Protein AF-A0A9Q0QVL7-F1 (afdb_monomer_lite)

Secondary structure (DSSP, 8-state):
-HHHHHHHHHHHHHHHHHHHHHHHHHHHHHHHHHHHHHHHHHHTTTS--TTTHHHHHHHHHHHHHHHHHHHHHHHHHHHHHHHHHHTTTS-GGGGGG----------GGG--S-HHHHHHHHHHHHTTTT------------TTS-TTT-

Sequence (150 aa):
MGKVKEGALTLWMEILKDVAYDVLDEFSFENMRQRMYFQKRLMKKVFNFFSWSYPLAFHVKMAHKNKEIDGMLSKPVRDMKMFIFLEGHVNDHLVSKMHRETDAHIDDSEFVGREKEKLILTSMLIGLNNQEILLLIPIVGIGGLGKMIL

Radius of gyration: 30.2 Å; chains: 1; bounding box: 56×58×77 Å

pLDDT: mean 70.34, std 13.29, range [43.5, 88.75]

Foldseek 3Di:
DVVVVVVVVVVLVVVVVVLVVVLVVLVVVVVVVVVVVVVVCVVVVDDDPPPPCVVVVSVVVSVVSVVVVVVSVVVVVVVVVVVCVVVPPDDPPPVVPPDPDDDLDDDPVVDPDCVVVVVVVVVVVVVCPPDPDDDDDDQDDDPPPCSSVD

Organism: NCBI:txid273540

Structure (mmCIF, N/CA/C/O backbone):
data_AF-A0A9Q0QVL7-F1
#
_entry.id   AF-A0A9Q0QVL7-F1
#
loop_
_atom_site.group_PDB
_atom_site.id
_atom_site.type_symbol
_atom_site.label_atom_id
_atom_site.label_alt_id
_atom_site.label_comp_id
_atom_site.label_asym_id
_atom_site.label_entity_id
_atom_site.label_seq_id
_atom_site.pdbx_PDB_ins_code
_atom_site.Cartn_x
_atom_site.Cartn_y
_atom_site.Cartn_z
_atom_site.occupancy
_atom_site.B_iso_or_equiv
_atom_site.auth_seq_id
_atom_site.auth_comp_id
_atom_site.auth_asym_id
_atom_site.auth_atom_id
_atom_site.pdbx_PDB_model_num
ATOM 1 N N . MET A 1 1 ? 17.063 -23.068 9.742 1.00 43.50 1 MET A N 1
ATOM 2 C CA . MET A 1 1 ? 16.541 -22.969 8.359 1.00 43.50 1 MET A CA 1
ATOM 3 C C . MET A 1 1 ? 15.605 -21.772 8.126 1.00 43.50 1 MET A C 1
ATOM 5 O O . MET A 1 1 ? 15.737 -21.153 7.084 1.00 43.50 1 MET A O 1
ATOM 9 N N . GLY A 1 2 ? 14.702 -21.406 9.054 1.00 50.44 2 GLY A N 1
ATOM 10 C CA . GLY A 1 2 ? 13.713 -20.322 8.841 1.00 50.44 2 GLY A CA 1
ATOM 11 C C . GLY A 1 2 ? 14.277 -18.900 8.658 1.00 50.44 2 GLY A C 1
ATOM 12 O O . GLY A 1 2 ? 13.880 -18.209 7.731 1.00 50.44 2 GLY A O 1
ATOM 13 N N . LYS A 1 3 ? 15.282 -18.491 9.449 1.00 47.91 3 LYS A N 1
ATOM 14 C CA . LYS A 1 3 ? 15.857 -17.126 9.382 1.00 47.91 3 LYS A CA 1
ATOM 15 C C . LYS A 1 3 ? 16.564 -16.787 8.060 1.00 47.91 3 LYS A C 1
ATOM 17 O O . LYS A 1 3 ? 16.599 -15.632 7.657 1.00 47.91 3 LYS A O 1
ATOM 22 N N . VAL A 1 4 ? 17.116 -17.792 7.375 1.00 54.94 4 VAL A N 1
ATOM 23 C CA . VAL A 1 4 ? 17.775 -17.603 6.068 1.00 54.94 4 VAL A CA 1
ATOM 24 C C . VAL A 1 4 ? 16.732 -17.393 4.962 1.00 54.94 4 VAL A C 1
ATOM 26 O O . VAL A 1 4 ? 16.961 -16.594 4.058 1.00 54.94 4 VAL A O 1
ATOM 29 N N . LYS A 1 5 ? 15.561 -18.048 5.069 1.00 58.81 5 LYS A N 1
ATOM 30 C CA . LYS A 1 5 ? 14.430 -17.869 4.141 1.00 58.81 5 LYS A CA 1
ATOM 31 C C . LYS A 1 5 ? 13.843 -16.452 4.244 1.00 58.81 5 LYS A C 1
ATOM 33 O O . LYS A 1 5 ? 13.602 -15.825 3.219 1.00 58.81 5 LYS A O 1
ATOM 38 N N . GLU A 1 6 ? 13.677 -15.928 5.459 1.00 61.75 6 GLU A N 1
ATOM 39 C CA . GLU A 1 6 ? 13.183 -14.558 5.684 1.00 61.75 6 GLU A CA 1
ATOM 40 C C . GLU A 1 6 ? 14.161 -13.494 5.171 1.00 61.75 6 GLU A C 1
ATOM 42 O O . GLU A 1 6 ? 13.743 -12.573 4.479 1.00 61.75 6 GLU A O 1
ATOM 47 N N . GLY A 1 7 ? 15.465 -13.648 5.426 1.00 70.75 7 GLY A N 1
ATOM 48 C CA . GLY A 1 7 ? 16.477 -12.710 4.925 1.00 70.75 7 GLY A CA 1
ATOM 49 C C . GLY A 1 7 ? 16.525 -12.633 3.395 1.00 70.75 7 GLY A C 1
ATOM 50 O O . GLY A 1 7 ? 16.598 -11.541 2.836 1.00 70.75 7 GLY A O 1
ATOM 51 N N . ALA A 1 8 ? 16.421 -13.778 2.713 1.00 67.75 8 ALA A N 1
ATOM 52 C CA . ALA A 1 8 ? 16.378 -13.826 1.252 1.00 67.75 8 ALA A CA 1
ATOM 53 C C . ALA A 1 8 ? 15.096 -13.195 0.676 1.00 67.75 8 ALA A C 1
ATOM 55 O O . ALA A 1 8 ? 15.163 -12.504 -0.338 1.00 67.75 8 ALA A O 1
ATOM 56 N N . LEU A 1 9 ? 13.944 -13.385 1.331 1.00 71.38 9 LEU A N 1
ATOM 57 C CA . LEU A 1 9 ? 12.681 -12.757 0.931 1.00 71.38 9 LEU A CA 1
ATOM 58 C C . LEU A 1 9 ? 12.700 -11.238 1.133 1.00 71.38 9 LEU A C 1
ATOM 60 O O . LEU A 1 9 ? 12.251 -10.510 0.252 1.00 71.38 9 LEU A O 1
ATOM 64 N N . THR A 1 10 ? 13.243 -10.753 2.251 1.00 75.75 10 THR A N 1
ATOM 65 C CA . THR A 1 10 ? 13.358 -9.312 2.524 1.00 75.75 10 THR A CA 1
ATOM 66 C C . THR A 1 10 ? 14.264 -8.628 1.507 1.00 75.75 10 THR A C 1
ATOM 68 O O . THR A 1 10 ? 13.852 -7.649 0.893 1.00 75.75 10 THR A O 1
ATOM 71 N N . LEU A 1 11 ? 15.447 -9.194 1.249 1.00 78.44 11 LEU A N 1
ATOM 72 C CA . LEU A 1 11 ? 16.377 -8.677 0.242 1.00 78.44 11 LEU A CA 1
ATOM 73 C C . LEU A 1 11 ? 15.754 -8.690 -1.162 1.00 78.44 11 LEU A C 1
ATOM 75 O O . LEU A 1 11 ? 15.925 -7.753 -1.937 1.00 78.44 11 LEU A O 1
ATOM 79 N N . TRP A 1 12 ? 14.975 -9.723 -1.486 1.00 77.19 12 TRP A N 1
ATOM 80 C CA . TRP A 1 12 ? 14.245 -9.787 -2.749 1.00 77.19 12 TRP A CA 1
ATOM 81 C C . TRP A 1 12 ? 13.159 -8.707 -2.864 1.00 77.19 12 TRP A C 1
ATOM 83 O O . TRP A 1 12 ? 13.022 -8.082 -3.915 1.00 77.19 12 TRP A O 1
ATOM 93 N N . MET A 1 13 ? 12.411 -8.448 -1.787 1.00 78.50 13 MET A N 1
ATOM 94 C CA . MET A 1 13 ? 11.411 -7.377 -1.749 1.00 78.50 13 MET A CA 1
ATOM 95 C C . MET A 1 13 ? 12.037 -5.984 -1.852 1.00 78.50 13 MET A C 1
ATOM 97 O O . MET A 1 13 ? 11.440 -5.110 -2.476 1.00 78.50 13 MET A O 1
ATOM 101 N N . GLU A 1 14 ? 13.205 -5.764 -1.252 1.00 83.06 14 GLU A N 1
ATOM 102 C CA . GLU A 1 14 ? 13.948 -4.503 -1.364 1.00 83.06 14 GLU A CA 1
ATOM 103 C C . GLU A 1 14 ? 14.391 -4.253 -2.806 1.00 83.06 14 GLU A C 1
ATOM 105 O O . GLU A 1 14 ? 14.041 -3.224 -3.378 1.00 83.06 14 GLU A O 1
ATOM 110 N N . ILE A 1 15 ? 15.022 -5.243 -3.443 1.00 80.38 15 ILE A N 1
ATOM 111 C CA . ILE A 1 15 ? 15.430 -5.149 -4.852 1.00 80.38 15 ILE A CA 1
ATOM 112 C C . ILE A 1 15 ? 14.225 -4.881 -5.761 1.00 80.38 15 ILE A C 1
ATOM 114 O O . ILE A 1 15 ? 14.297 -4.039 -6.654 1.00 80.38 15 ILE A O 1
ATOM 118 N N . LEU A 1 16 ? 13.102 -5.573 -5.542 1.00 82.06 16 LEU A N 1
ATOM 119 C CA . LEU A 1 16 ? 11.892 -5.365 -6.337 1.00 82.06 16 LEU A CA 1
ATOM 120 C C . LEU A 1 16 ? 11.342 -3.941 -6.179 1.00 82.06 16 LEU A C 1
ATOM 122 O O . LEU A 1 16 ? 10.905 -3.345 -7.163 1.00 82.06 16 LEU A O 1
ATOM 126 N N . LYS A 1 17 ? 11.355 -3.398 -4.958 1.00 84.88 17 LYS A N 1
ATOM 127 C CA . LYS A 1 17 ? 10.914 -2.024 -4.692 1.00 84.88 17 LYS A CA 1
ATOM 128 C C . LYS A 1 17 ? 11.810 -1.011 -5.391 1.00 84.88 17 LYS A C 1
ATOM 130 O O . LYS A 1 17 ? 11.280 -0.143 -6.078 1.00 84.88 17 LYS A O 1
ATOM 135 N N . ASP A 1 18 ? 13.125 -1.142 -5.261 1.00 85.38 18 ASP A N 1
ATOM 136 C CA . ASP A 1 18 ? 14.085 -0.211 -5.863 1.00 85.38 18 ASP A CA 1
ATOM 137 C C . ASP A 1 18 ? 13.934 -0.161 -7.384 1.00 85.38 18 ASP A C 1
ATOM 139 O O . ASP A 1 18 ? 13.826 0.908 -7.984 1.00 85.38 18 ASP A O 1
ATOM 143 N N . VAL A 1 19 ? 13.824 -1.333 -8.005 1.00 82.75 19 VAL A N 1
ATOM 144 C CA . VAL A 1 19 ? 13.598 -1.468 -9.444 1.00 82.75 19 VAL A CA 1
ATOM 145 C C . VAL A 1 19 ? 12.254 -0.866 -9.869 1.00 82.75 19 VAL A C 1
ATOM 147 O O . VAL A 1 19 ? 12.172 -0.196 -10.899 1.00 82.75 19 VAL A O 1
ATOM 150 N N . ALA A 1 20 ? 11.189 -1.085 -9.094 1.00 82.69 20 ALA A N 1
ATOM 151 C CA . ALA A 1 20 ? 9.873 -0.531 -9.402 1.00 82.69 20 ALA A CA 1
ATOM 152 C C . ALA A 1 20 ? 9.872 1.004 -9.346 1.00 82.69 20 ALA A C 1
ATOM 154 O O . ALA A 1 20 ? 9.274 1.643 -10.216 1.00 82.69 20 ALA A O 1
ATOM 155 N N . TYR A 1 21 ? 10.560 1.591 -8.363 1.00 87.50 21 TYR A N 1
ATOM 156 C CA . TYR A 1 21 ? 10.706 3.041 -8.262 1.00 87.50 21 TYR A CA 1
ATOM 157 C C . TYR A 1 21 ? 11.558 3.616 -9.398 1.00 87.50 21 TYR A C 1
ATOM 159 O O . TYR A 1 21 ? 11.135 4.598 -10.002 1.00 87.50 21 TYR A O 1
ATOM 167 N N . ASP A 1 22 ? 12.668 2.976 -9.781 1.00 85.69 22 ASP A N 1
ATOM 168 C CA . ASP A 1 22 ? 13.491 3.423 -10.919 1.00 85.69 22 ASP A CA 1
ATOM 169 C C . ASP A 1 22 ? 12.696 3.458 -12.241 1.00 85.69 22 ASP A C 1
ATOM 171 O O . ASP A 1 22 ? 12.770 4.421 -13.010 1.00 85.69 22 ASP A O 1
ATOM 175 N N . VAL A 1 23 ? 11.866 2.441 -12.501 1.00 85.81 23 VAL A N 1
ATOM 176 C CA . VAL A 1 23 ? 10.991 2.418 -13.687 1.00 85.81 23 VAL A CA 1
ATOM 177 C C . VAL A 1 23 ? 9.917 3.507 -13.619 1.00 85.81 23 VAL A C 1
ATOM 179 O O . VAL A 1 23 ? 9.635 4.164 -14.627 1.00 85.81 23 VAL A O 1
ATOM 182 N N . LEU A 1 24 ? 9.307 3.708 -12.448 1.00 86.31 24 LEU A N 1
ATOM 183 C CA . LEU A 1 24 ? 8.254 4.704 -12.261 1.00 86.31 24 LEU A CA 1
ATOM 184 C C . LEU A 1 24 ? 8.784 6.134 -12.416 1.00 86.31 24 LEU A C 1
ATOM 186 O O . LEU A 1 24 ? 8.128 6.967 -13.050 1.00 86.31 24 LEU A O 1
ATOM 190 N N . ASP A 1 25 ? 9.969 6.411 -11.882 1.00 88.75 25 ASP A N 1
ATOM 191 C CA . ASP A 1 25 ? 10.629 7.709 -11.988 1.00 88.75 25 ASP A CA 1
ATOM 192 C C . ASP A 1 25 ? 10.976 8.030 -13.439 1.00 88.75 25 ASP A C 1
ATOM 194 O O . ASP A 1 25 ? 10.711 9.136 -13.917 1.00 88.75 25 ASP A O 1
ATOM 198 N N . GLU A 1 26 ? 11.488 7.054 -14.189 1.00 85.19 26 GLU A N 1
ATOM 199 C CA . GLU A 1 26 ? 11.817 7.255 -15.596 1.00 85.19 26 GLU A CA 1
ATOM 200 C C . GLU A 1 26 ? 10.570 7.498 -16.461 1.00 85.19 26 GLU A C 1
ATOM 202 O O . GLU A 1 26 ? 10.571 8.385 -17.322 1.00 85.19 26 GLU A O 1
ATOM 207 N N . PHE A 1 27 ? 9.471 6.788 -16.195 1.00 83.19 27 PHE A N 1
ATOM 208 C CA . PHE A 1 27 ? 8.188 7.045 -16.852 1.00 83.19 27 PHE A CA 1
ATOM 209 C C . PHE A 1 27 ? 7.631 8.430 -16.498 1.00 83.19 27 PHE A C 1
ATOM 211 O O . PHE A 1 27 ? 7.124 9.151 -17.361 1.00 83.19 27 PHE A O 1
ATOM 218 N N . SER A 1 28 ? 7.758 8.838 -15.237 1.00 83.56 28 SER A N 1
ATOM 219 C CA . SER A 1 28 ? 7.329 10.155 -14.759 1.00 83.56 28 SER A CA 1
ATOM 220 C C . SER A 1 28 ? 8.136 11.280 -15.407 1.00 83.56 28 SER A C 1
ATOM 222 O O . SER A 1 28 ? 7.565 12.273 -15.874 1.00 83.56 28 SER A O 1
ATOM 224 N N . PHE A 1 29 ? 9.453 11.100 -15.514 1.00 84.56 29 PHE A N 1
ATOM 225 C CA . PHE A 1 29 ? 10.348 12.022 -16.199 1.00 84.56 29 PHE A CA 1
ATOM 226 C C . PHE A 1 29 ? 10.001 12.146 -17.686 1.00 84.56 29 PHE A C 1
ATOM 228 O O . PHE A 1 29 ? 9.884 13.266 -18.194 1.00 84.56 29 PHE A O 1
ATOM 235 N N . GLU A 1 30 ? 9.773 11.027 -18.377 1.00 80.50 30 GLU A N 1
ATOM 236 C CA . GLU A 1 30 ? 9.405 11.037 -19.795 1.00 80.50 30 GLU A CA 1
ATOM 237 C C . GLU A 1 30 ? 8.039 11.699 -20.015 1.00 80.50 30 GLU A C 1
ATOM 239 O O . GLU A 1 30 ? 7.901 12.545 -20.897 1.00 80.50 30 GLU A O 1
ATOM 244 N N . ASN A 1 31 ? 7.049 11.422 -19.164 1.00 80.88 31 ASN A N 1
ATOM 245 C CA . ASN A 1 31 ? 5.743 12.082 -19.215 1.00 80.88 31 ASN A CA 1
ATOM 246 C C . ASN A 1 31 ? 5.855 13.600 -19.048 1.00 80.88 31 ASN A C 1
ATOM 248 O O . ASN A 1 31 ? 5.235 14.365 -19.796 1.00 80.88 31 ASN A O 1
ATOM 252 N N . MET A 1 32 ? 6.651 14.059 -18.079 1.00 80.06 32 MET A N 1
ATOM 253 C CA . MET A 1 32 ? 6.900 15.485 -17.878 1.00 80.06 32 MET A CA 1
ATOM 254 C C . MET A 1 32 ? 7.581 16.099 -19.107 1.00 80.06 32 MET A C 1
ATOM 256 O O . MET A 1 32 ? 7.169 17.161 -19.586 1.00 80.06 32 MET A O 1
ATOM 260 N N . ARG A 1 33 ? 8.573 15.409 -19.677 1.00 75.06 33 ARG A N 1
ATOM 261 C CA . ARG A 1 33 ? 9.255 15.827 -20.905 1.00 75.06 33 ARG A CA 1
ATOM 262 C C . ARG A 1 33 ? 8.304 15.918 -22.088 1.00 75.06 33 ARG A C 1
ATOM 264 O O . ARG A 1 33 ? 8.291 16.949 -22.758 1.00 75.06 33 ARG A O 1
ATOM 271 N N . GLN A 1 34 ? 7.489 14.898 -22.337 1.00 74.56 34 GLN A N 1
ATOM 272 C CA . GLN A 1 34 ? 6.511 14.891 -23.425 1.00 74.56 34 GLN A CA 1
ATOM 273 C C . GLN A 1 34 ? 5.530 16.056 -23.304 1.00 74.56 34 GLN A C 1
ATOM 275 O O . GLN A 1 34 ? 5.252 16.718 -24.303 1.00 74.56 34 GLN A O 1
ATOM 280 N N . ARG A 1 35 ? 5.074 16.384 -22.088 1.00 73.69 35 ARG A N 1
ATOM 281 C CA . ARG A 1 35 ? 4.246 17.576 -21.840 1.00 73.69 35 ARG A CA 1
ATOM 282 C C . ARG A 1 35 ? 4.980 18.867 -22.201 1.00 73.69 35 ARG A C 1
ATOM 284 O O . ARG A 1 35 ? 4.415 19.698 -22.910 1.00 73.69 35 ARG A O 1
ATOM 291 N N . MET A 1 36 ? 6.244 19.019 -21.796 1.00 70.12 36 MET A N 1
ATOM 292 C CA . MET A 1 36 ? 7.062 20.184 -22.162 1.00 70.12 36 MET A CA 1
ATOM 293 C C . MET A 1 36 ? 7.298 20.279 -23.676 1.00 70.12 36 MET A C 1
ATOM 295 O O . MET A 1 36 ? 7.209 21.366 -24.247 1.00 70.12 36 MET A O 1
ATOM 299 N N . TYR A 1 37 ? 7.581 19.162 -24.351 1.00 66.62 37 TYR A N 1
ATOM 300 C CA . TYR A 1 37 ? 7.738 19.123 -25.806 1.00 66.62 37 TYR A CA 1
ATOM 301 C C . TYR A 1 37 ? 6.425 19.427 -26.524 1.00 66.62 37 TYR A C 1
ATOM 303 O O . TYR A 1 37 ? 6.438 20.181 -27.492 1.00 66.62 37 TYR A O 1
ATOM 311 N N . PHE A 1 38 ? 5.291 18.913 -26.046 1.00 64.25 38 PHE A N 1
ATOM 312 C CA . PHE A 1 38 ? 3.973 19.210 -26.601 1.00 64.25 38 PHE A CA 1
ATOM 313 C C . PHE A 1 38 ? 3.634 20.698 -26.463 1.00 64.25 38 PHE A C 1
ATOM 315 O O . PHE A 1 38 ? 3.265 21.327 -27.452 1.00 64.25 38 PHE A O 1
ATOM 322 N N . GLN A 1 39 ? 3.857 21.294 -25.288 1.00 61.59 39 GLN A N 1
ATOM 323 C CA . GLN A 1 39 ? 3.693 22.735 -25.066 1.00 61.59 39 GLN A CA 1
ATOM 324 C C . GLN A 1 39 ? 4.619 23.568 -25.969 1.00 61.59 39 GLN A C 1
ATOM 326 O O . GLN A 1 39 ? 4.168 24.510 -26.619 1.00 61.59 39 GLN A O 1
ATOM 331 N N . LYS A 1 40 ? 5.898 23.186 -26.102 1.00 62.72 40 LYS A N 1
ATOM 332 C CA . LYS A 1 40 ? 6.851 23.839 -27.021 1.00 62.72 40 LYS A CA 1
ATOM 333 C C . LYS A 1 40 ? 6.485 23.645 -28.499 1.00 62.72 40 LYS A C 1
ATOM 335 O O . LYS A 1 40 ? 6.749 24.533 -29.304 1.00 62.72 40 LYS A O 1
ATOM 340 N N . ARG A 1 41 ? 5.874 22.515 -28.870 1.00 60.34 41 ARG A N 1
ATOM 341 C CA . ARG A 1 41 ? 5.412 22.202 -30.234 1.00 60.34 41 ARG A CA 1
ATOM 342 C C . ARG A 1 41 ? 4.175 23.010 -30.616 1.00 60.34 41 ARG A C 1
ATOM 344 O O . ARG A 1 41 ? 4.105 23.471 -31.750 1.00 60.34 41 ARG A O 1
ATOM 351 N N . LEU A 1 42 ? 3.247 23.240 -29.682 1.00 58.72 42 LEU A N 1
ATOM 352 C CA . LEU A 1 42 ? 2.119 24.159 -29.887 1.00 58.72 42 LEU A CA 1
ATOM 353 C C . LEU A 1 42 ? 2.603 25.588 -30.196 1.00 58.72 42 LEU A C 1
ATOM 355 O O . LEU A 1 42 ? 2.016 26.249 -31.045 1.00 58.72 42 LEU A O 1
ATOM 359 N N . MET A 1 43 ? 3.724 26.011 -29.600 1.00 57.06 43 MET A N 1
ATOM 360 C CA . MET A 1 43 ? 4.381 27.299 -29.879 1.00 57.06 43 MET A CA 1
ATOM 361 C C . MET A 1 43 ? 5.205 27.318 -31.187 1.00 57.06 43 MET A C 1
ATOM 363 O O . MET A 1 43 ? 5.504 28.388 -31.706 1.00 57.06 43 MET A O 1
ATOM 367 N N . LYS A 1 44 ? 5.586 26.153 -31.740 1.00 58.00 44 LYS A N 1
ATOM 368 C CA . LYS A 1 44 ? 6.495 25.995 -32.901 1.00 58.00 44 LYS A CA 1
ATOM 369 C C . LYS A 1 44 ? 5.839 25.327 -34.117 1.00 58.00 44 LYS A C 1
ATOM 371 O O . LYS A 1 44 ? 6.510 24.622 -34.869 1.00 58.00 44 LYS A O 1
ATOM 376 N N . LYS A 1 45 ? 4.545 25.545 -34.358 1.00 52.12 45 LYS A N 1
ATOM 377 C CA . LYS A 1 45 ? 3.766 24.914 -35.449 1.00 52.12 45 LYS A CA 1
ATOM 378 C C . LYS A 1 45 ? 4.249 25.215 -36.891 1.00 52.12 45 LYS A C 1
ATOM 380 O O . LYS A 1 45 ? 3.526 24.915 -37.830 1.00 52.12 45 LYS A O 1
ATOM 385 N N . VAL A 1 46 ? 5.444 25.782 -37.094 1.00 54.75 46 VAL A N 1
ATOM 386 C CA . VAL A 1 46 ? 5.960 26.180 -38.418 1.00 54.75 46 VAL A CA 1
ATOM 387 C C . VAL A 1 46 ? 7.216 25.415 -38.858 1.00 54.75 46 VAL A C 1
ATOM 389 O O . VAL A 1 46 ? 7.455 25.340 -40.052 1.00 54.75 46 VAL A O 1
ATOM 392 N N . PHE A 1 47 ? 7.993 24.766 -37.983 1.00 50.03 47 PHE A N 1
ATOM 393 C CA . PHE A 1 47 ? 9.170 24.015 -38.450 1.00 50.03 47 PHE A CA 1
ATOM 394 C C . PHE A 1 47 ? 9.401 22.725 -37.657 1.00 50.03 47 PHE A C 1
ATOM 396 O O . PHE A 1 47 ? 9.582 22.750 -36.441 1.00 50.03 47 PHE A O 1
ATOM 403 N N . ASN A 1 48 ? 9.506 21.630 -38.415 1.00 46.16 48 ASN A N 1
ATOM 404 C CA . ASN A 1 48 ? 10.256 20.406 -38.122 1.00 46.16 48 ASN A CA 1
ATOM 405 C C . ASN A 1 48 ? 9.515 19.221 -37.471 1.00 46.16 48 ASN A C 1
ATOM 407 O O . ASN A 1 48 ? 9.457 19.039 -36.258 1.00 46.16 48 ASN A O 1
ATOM 411 N N . PHE A 1 49 ? 9.091 18.321 -38.364 1.00 48.56 49 PHE A N 1
ATOM 412 C CA . PHE A 1 49 ? 8.585 16.953 -38.190 1.00 48.56 49 PHE A CA 1
ATOM 413 C C . PHE A 1 49 ? 9.598 15.934 -37.597 1.00 48.56 49 PHE A C 1
ATOM 415 O O . PHE A 1 49 ? 9.395 14.728 -37.693 1.00 48.56 49 PHE A O 1
ATOM 422 N N . PHE A 1 50 ? 10.684 16.364 -36.948 1.00 48.00 50 PHE A N 1
ATOM 423 C CA . PHE A 1 50 ? 11.811 15.485 -36.575 1.00 48.00 50 PHE A CA 1
ATOM 424 C C . PHE A 1 50 ? 11.688 14.772 -35.205 1.00 48.00 50 PHE A C 1
ATOM 426 O O . PHE A 1 50 ? 12.697 14.431 -34.600 1.00 48.00 50 PHE A O 1
ATOM 433 N N . SER A 1 51 ? 10.478 14.510 -34.692 1.00 53.34 51 SER A N 1
ATOM 434 C CA . SER A 1 51 ? 10.290 13.878 -33.364 1.00 53.34 51 SER A CA 1
ATOM 435 C C . SER A 1 51 ? 9.763 12.433 -33.388 1.00 53.34 51 SER A C 1
ATOM 437 O O . SER A 1 51 ? 9.557 11.858 -32.321 1.00 53.34 51 SER A O 1
ATOM 439 N N . TRP A 1 52 ? 9.512 11.833 -34.556 1.00 51.00 52 TRP A N 1
ATOM 440 C CA . TRP A 1 52 ? 8.834 10.525 -34.644 1.00 51.00 52 TRP A CA 1
ATOM 441 C C . TRP A 1 52 ? 9.672 9.349 -34.108 1.00 51.00 52 TRP A C 1
ATOM 443 O O . TRP A 1 52 ? 9.123 8.369 -33.616 1.00 51.00 52 TRP A O 1
ATOM 453 N N . SER A 1 53 ? 11.003 9.433 -34.163 1.00 54.81 53 SER A N 1
ATOM 454 C CA . SER A 1 53 ? 11.903 8.334 -33.780 1.00 54.81 53 SER A CA 1
ATOM 455 C C . SER A 1 53 ? 12.195 8.237 -32.276 1.00 54.81 53 SER A C 1
ATOM 457 O O . SER A 1 53 ? 12.619 7.183 -31.806 1.00 54.81 53 SER A O 1
ATOM 459 N N . TYR A 1 54 ? 11.958 9.300 -31.501 1.00 60.88 54 TYR A N 1
ATOM 460 C CA . TYR A 1 54 ? 12.291 9.334 -30.070 1.00 60.88 54 TYR A CA 1
ATOM 461 C C . TYR A 1 54 ? 11.343 8.517 -29.168 1.00 60.88 54 TYR A C 1
ATOM 463 O O . TYR A 1 54 ? 11.848 7.810 -28.295 1.00 60.88 54 TYR A O 1
ATOM 471 N N . PRO A 1 55 ? 10.009 8.506 -29.390 1.00 68.94 55 PRO A N 1
ATOM 472 C CA . PRO A 1 55 ? 9.106 7.616 -28.659 1.00 68.94 55 PRO A CA 1
ATOM 473 C C . PRO A 1 55 ? 9.529 6.148 -28.775 1.00 68.94 55 PRO A C 1
ATOM 475 O O . PRO A 1 55 ? 9.526 5.415 -27.791 1.00 68.94 55 PRO A O 1
ATOM 478 N N . LEU A 1 56 ? 9.980 5.735 -29.965 1.00 74.38 56 LEU A N 1
ATOM 479 C CA . LEU A 1 56 ? 10.443 4.371 -30.209 1.00 74.38 56 LEU A CA 1
ATOM 480 C C . LEU A 1 56 ? 11.702 4.040 -29.392 1.00 74.38 56 LEU A C 1
ATOM 482 O O . LEU A 1 56 ? 11.779 2.970 -28.796 1.00 74.38 56 LEU A O 1
ATOM 486 N N . ALA A 1 57 ? 12.663 4.967 -29.317 1.00 77.19 57 ALA A N 1
ATOM 487 C CA . ALA A 1 57 ? 13.879 4.792 -28.522 1.00 77.19 57 ALA A CA 1
ATOM 488 C C . ALA A 1 57 ? 13.576 4.648 -27.018 1.00 77.19 57 ALA A C 1
ATOM 490 O O . ALA A 1 57 ? 14.171 3.799 -26.354 1.00 77.19 57 ALA A O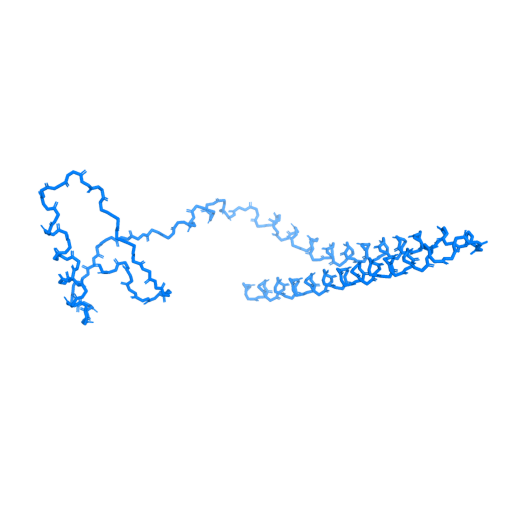 1
ATOM 491 N N . PHE A 1 58 ? 12.617 5.420 -26.493 1.00 80.50 58 PHE A N 1
ATOM 492 C CA . PHE A 1 58 ? 12.147 5.279 -25.113 1.00 80.50 58 PHE A CA 1
ATOM 493 C C . PHE A 1 58 ? 11.507 3.905 -24.868 1.00 80.50 58 PHE A C 1
ATOM 495 O O . PHE A 1 58 ? 11.874 3.214 -23.919 1.00 80.50 58 PHE A O 1
ATOM 502 N N . HIS A 1 59 ? 10.613 3.458 -25.755 1.00 81.62 59 HIS A N 1
ATOM 503 C CA . HIS A 1 59 ? 9.984 2.140 -25.633 1.00 81.62 59 HIS A CA 1
ATOM 504 C C . HIS A 1 59 ? 10.997 0.992 -25.703 1.00 81.62 59 HIS A C 1
ATOM 506 O O . HIS A 1 59 ? 10.894 0.045 -24.927 1.00 81.62 59 HIS A O 1
ATOM 512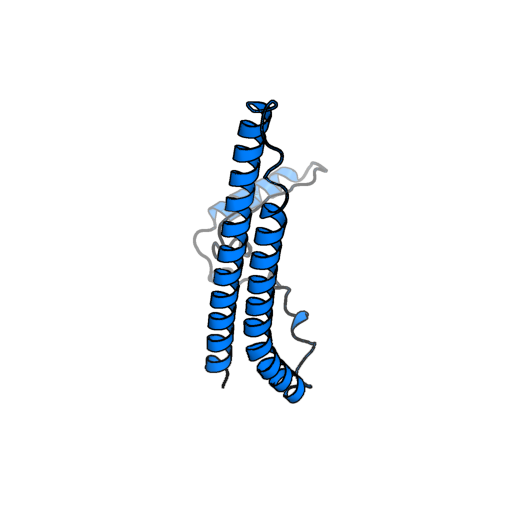 N N . VAL A 1 60 ? 12.008 1.085 -26.573 1.00 84.88 60 VAL A N 1
ATOM 513 C CA . VAL A 1 60 ? 13.103 0.104 -26.638 1.00 84.88 60 VAL A CA 1
ATOM 514 C C . VAL A 1 60 ? 13.898 0.091 -25.330 1.00 84.88 60 VAL A C 1
ATOM 516 O O . VAL A 1 60 ? 14.152 -0.982 -24.783 1.00 84.88 60 VAL A O 1
ATOM 519 N N . LYS A 1 61 ? 14.231 1.262 -24.773 1.00 84.50 61 LYS A N 1
ATOM 520 C CA . LYS A 1 61 ? 14.913 1.370 -23.474 1.00 84.50 61 LYS A CA 1
ATOM 521 C C . LYS A 1 61 ? 14.098 0.724 -22.346 1.00 84.50 61 LYS A C 1
ATOM 523 O O . LYS A 1 61 ? 14.642 -0.066 -21.577 1.00 84.50 61 LYS A O 1
ATOM 528 N N . MET A 1 62 ? 12.794 0.998 -22.289 1.00 84.81 62 MET A N 1
ATOM 529 C CA . MET A 1 62 ? 11.880 0.391 -21.313 1.00 84.81 62 MET A CA 1
ATOM 530 C C . MET A 1 62 ? 11.758 -1.126 -21.488 1.00 84.81 62 MET A C 1
ATOM 532 O O . MET A 1 62 ? 11.743 -1.856 -20.502 1.00 84.81 62 MET A O 1
ATOM 536 N N . ALA A 1 63 ? 11.727 -1.626 -22.726 1.00 85.25 63 ALA A N 1
ATOM 537 C CA . ALA A 1 63 ? 11.677 -3.061 -23.002 1.00 85.25 63 ALA A CA 1
ATOM 538 C C . ALA A 1 63 ? 12.946 -3.788 -22.526 1.00 85.25 63 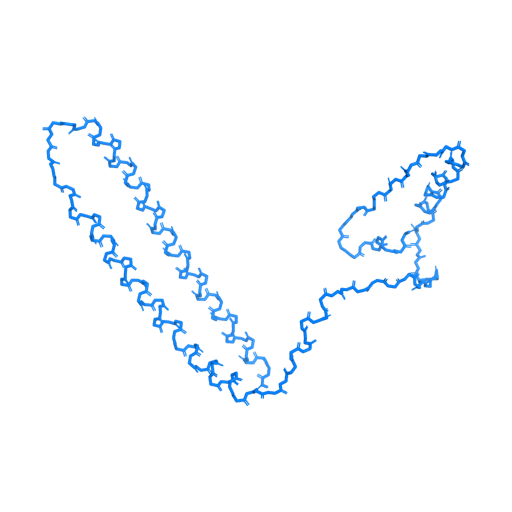ALA A C 1
ATOM 540 O O . ALA A 1 63 ? 12.856 -4.879 -21.962 1.00 85.25 63 ALA A O 1
ATOM 541 N N . HIS A 1 64 ? 14.121 -3.175 -22.703 1.00 85.25 64 HIS A N 1
ATOM 542 C CA . HIS A 1 64 ? 15.374 -3.705 -22.166 1.00 85.25 64 HIS A CA 1
ATOM 543 C C . HIS A 1 64 ? 15.372 -3.755 -20.638 1.00 85.25 64 HIS A C 1
ATOM 545 O O . HIS A 1 64 ? 15.710 -4.801 -20.085 1.00 85.25 64 HIS A O 1
ATOM 551 N N . LYS A 1 65 ? 14.921 -2.685 -19.970 1.00 82.00 65 LYS A N 1
ATOM 552 C CA . LYS A 1 65 ? 14.754 -2.684 -18.511 1.00 82.00 65 LYS A CA 1
ATOM 553 C C . LYS A 1 65 ? 13.797 -3.783 -18.063 1.00 82.00 65 LYS A C 1
ATOM 555 O O . LYS A 1 65 ? 14.158 -4.593 -17.225 1.00 82.00 65 LYS A O 1
ATOM 560 N N . ASN A 1 66 ? 12.629 -3.907 -18.688 1.00 82.69 66 ASN A N 1
ATOM 561 C CA . ASN A 1 66 ? 11.667 -4.955 -18.342 1.00 82.69 66 ASN A CA 1
ATOM 562 C C . ASN A 1 66 ? 12.251 -6.375 -18.486 1.00 82.69 66 ASN A C 1
ATOM 564 O O . ASN A 1 66 ? 11.967 -7.254 -17.677 1.00 82.69 66 ASN A O 1
ATOM 568 N N . LYS A 1 67 ? 13.117 -6.597 -19.482 1.00 83.25 67 LYS A N 1
ATOM 569 C CA . LYS A 1 67 ? 13.842 -7.864 -19.654 1.00 83.25 67 LYS A CA 1
ATOM 570 C C . LYS A 1 67 ? 14.883 -8.106 -18.555 1.00 83.25 67 LYS A C 1
ATOM 572 O O . LYS A 1 67 ? 15.090 -9.247 -18.154 1.00 83.25 67 LYS A O 1
ATOM 577 N N . GLU A 1 68 ? 15.548 -7.060 -18.077 1.00 81.75 68 GLU A N 1
ATOM 578 C CA . GLU A 1 68 ? 16.473 -7.145 -16.943 1.00 81.75 68 GLU A CA 1
ATOM 579 C C . GLU A 1 68 ? 15.730 -7.509 -15.653 1.00 81.75 68 GLU A C 1
ATOM 581 O O . GLU A 1 68 ? 16.149 -8.428 -14.953 1.00 81.75 68 GLU A O 1
ATOM 586 N N . ILE A 1 69 ? 14.572 -6.888 -15.413 1.00 78.75 69 ILE A N 1
ATOM 587 C CA . ILE A 1 69 ? 13.677 -7.204 -14.291 1.00 78.75 69 ILE A CA 1
ATOM 588 C C . ILE A 1 69 ? 13.242 -8.667 -14.349 1.00 78.75 69 ILE A C 1
ATOM 590 O O . ILE A 1 69 ? 13.384 -9.389 -13.367 1.00 78.75 69 ILE A O 1
ATOM 594 N N . ASP A 1 70 ? 12.784 -9.142 -15.507 1.00 78.38 70 ASP A N 1
ATOM 595 C CA . ASP A 1 70 ? 12.422 -10.550 -15.704 1.00 78.38 70 ASP A CA 1
ATOM 596 C C . ASP A 1 70 ? 13.618 -11.496 -15.452 1.00 78.38 70 ASP A C 1
ATOM 598 O O . ASP A 1 70 ? 13.494 -12.547 -14.818 1.00 78.38 70 ASP A O 1
ATOM 602 N N . GLY A 1 71 ? 14.829 -11.088 -15.839 1.00 77.88 71 GLY A N 1
ATOM 603 C CA . GLY A 1 71 ? 16.075 -11.791 -15.520 1.00 77.88 71 GLY A CA 1
ATOM 604 C C . GLY A 1 71 ? 16.416 -11.816 -14.022 1.00 77.88 71 GLY A C 1
ATOM 605 O O . GLY A 1 71 ? 16.908 -12.826 -13.513 1.00 77.88 71 GLY A O 1
ATOM 606 N N . MET A 1 72 ? 16.149 -10.727 -13.300 1.00 71.75 72 MET A N 1
ATOM 607 C CA . MET A 1 72 ? 16.335 -10.636 -11.849 1.00 71.75 72 MET A CA 1
ATOM 608 C C . MET A 1 72 ? 15.278 -11.441 -11.090 1.00 71.75 72 MET A C 1
ATOM 610 O O . MET A 1 72 ? 15.607 -12.061 -10.085 1.00 71.75 72 MET A O 1
ATOM 614 N N . LEU A 1 73 ? 14.037 -11.483 -11.579 1.00 66.94 73 LEU A N 1
ATOM 615 C CA . LEU A 1 73 ? 12.937 -12.240 -10.976 1.00 66.94 73 LEU A CA 1
ATOM 616 C C . LEU A 1 73 ? 13.041 -13.741 -11.257 1.00 66.94 73 LEU A C 1
ATOM 618 O O . LEU A 1 73 ? 12.771 -14.555 -10.377 1.00 66.94 73 LEU A O 1
ATOM 622 N N . SER A 1 74 ? 13.478 -14.137 -12.451 1.00 67.56 74 SER A N 1
ATOM 623 C CA . SER A 1 74 ? 13.584 -15.551 -12.835 1.00 67.56 74 SER A CA 1
ATOM 624 C C . SER A 1 74 ? 14.632 -16.337 -12.040 1.00 67.56 74 SER A C 1
ATOM 626 O O . SER A 1 74 ? 14.455 -17.544 -11.854 1.00 67.56 74 SER A O 1
ATOM 628 N N . LYS A 1 75 ? 15.688 -15.685 -11.530 1.00 65.06 75 LYS A N 1
ATOM 629 C CA . LYS A 1 75 ? 16.738 -16.336 -10.724 1.00 65.06 75 LYS A CA 1
ATOM 630 C C . LYS A 1 75 ? 16.198 -16.823 -9.360 1.00 65.06 75 LYS A C 1
ATOM 632 O O . LYS A 1 75 ? 16.189 -18.034 -9.154 1.00 65.06 75 LYS A O 1
ATOM 637 N N . PRO A 1 76 ? 15.631 -15.969 -8.482 1.00 60.50 76 PRO A N 1
ATOM 638 C CA . PRO A 1 76 ? 15.053 -16.408 -7.210 1.00 60.50 76 PRO A CA 1
ATOM 639 C C . PRO A 1 76 ? 13.765 -17.215 -7.376 1.00 60.50 76 PRO A C 1
ATOM 641 O O . PRO A 1 76 ? 13.499 -18.095 -6.567 1.00 60.50 76 PRO A O 1
ATOM 644 N N . VAL A 1 77 ? 12.956 -16.961 -8.415 1.00 59.16 77 VAL A N 1
ATOM 645 C CA . VAL A 1 77 ? 11.705 -17.708 -8.646 1.00 59.16 77 VAL A CA 1
ATOM 646 C C . VAL A 1 77 ? 11.975 -19.157 -9.054 1.00 59.16 77 VAL A C 1
ATOM 648 O O . VAL A 1 77 ? 11.192 -20.027 -8.683 1.00 59.16 77 VAL A O 1
ATOM 651 N N . ARG A 1 78 ? 13.063 -19.460 -9.778 1.00 58.62 78 ARG A N 1
ATOM 652 C CA . ARG A 1 78 ? 13.459 -20.858 -10.039 1.00 58.62 78 ARG A CA 1
ATOM 653 C C . ARG A 1 78 ? 13.862 -21.571 -8.757 1.00 58.62 78 ARG A C 1
ATOM 655 O O . ARG A 1 78 ? 13.379 -22.677 -8.524 1.00 58.62 78 ARG A O 1
ATOM 662 N N . ASP A 1 79 ? 14.652 -20.913 -7.917 1.00 57.94 79 ASP A N 1
ATOM 663 C CA . ASP A 1 79 ? 15.069 -21.472 -6.634 1.00 57.94 79 ASP A CA 1
ATOM 664 C C . ASP A 1 79 ? 13.847 -21.669 -5.722 1.00 57.94 79 ASP A C 1
ATOM 666 O O . ASP A 1 79 ? 13.600 -22.768 -5.230 1.00 57.94 79 ASP A O 1
ATOM 670 N N . MET A 1 80 ? 12.989 -20.654 -5.595 1.00 56.44 80 MET A N 1
ATOM 671 C CA . MET A 1 80 ? 11.781 -20.679 -4.767 1.00 56.44 80 MET A CA 1
ATOM 672 C C . MET A 1 80 ? 10.723 -21.672 -5.271 1.00 56.44 80 MET A C 1
ATOM 674 O O . MET A 1 80 ? 10.133 -22.373 -4.455 1.00 56.44 80 MET A O 1
ATOM 678 N N . LYS A 1 81 ? 10.499 -21.804 -6.588 1.00 57.88 81 LYS A N 1
ATOM 679 C CA . LYS A 1 81 ? 9.602 -22.833 -7.152 1.00 57.88 81 LYS A CA 1
ATOM 680 C C . LYS A 1 81 ? 10.122 -24.244 -6.896 1.00 57.88 81 LYS A C 1
ATOM 682 O O . LYS A 1 81 ? 9.315 -25.126 -6.621 1.00 57.88 81 LYS A O 1
ATOM 687 N N . MET A 1 82 ? 11.438 -24.457 -6.947 1.00 53.44 82 MET A N 1
ATOM 688 C CA . MET A 1 82 ? 12.035 -25.749 -6.606 1.00 53.44 82 MET A CA 1
ATOM 689 C C . MET A 1 82 ? 11.837 -26.073 -5.118 1.00 53.44 82 MET A C 1
ATOM 691 O O . MET A 1 82 ? 11.503 -27.206 -4.785 1.00 53.44 82 MET A O 1
ATOM 695 N N . PHE A 1 83 ? 11.924 -25.074 -4.233 1.00 51.19 83 PHE A N 1
ATOM 696 C CA . PHE A 1 83 ? 11.617 -25.234 -2.806 1.00 51.19 83 PHE A CA 1
ATOM 697 C C . PHE A 1 83 ? 10.123 -25.467 -2.518 1.00 51.19 83 PHE A C 1
ATOM 699 O O . PHE A 1 83 ? 9.806 -26.369 -1.750 1.00 51.19 83 PHE A O 1
ATOM 706 N N . ILE A 1 84 ? 9.206 -24.723 -3.150 1.00 56.34 84 ILE A N 1
ATOM 707 C CA . ILE A 1 84 ? 7.748 -24.897 -2.977 1.00 56.34 84 ILE A CA 1
ATOM 708 C C . ILE A 1 84 ? 7.295 -26.275 -3.483 1.00 56.34 84 ILE A C 1
ATOM 710 O O . ILE A 1 84 ? 6.460 -26.915 -2.852 1.00 56.34 84 ILE A O 1
ATOM 714 N N . PHE A 1 85 ? 7.862 -26.764 -4.591 1.00 50.56 85 PHE A N 1
ATOM 715 C CA . PHE A 1 85 ? 7.528 -28.082 -5.138 1.00 50.56 85 PHE A CA 1
ATOM 716 C C . PHE A 1 85 ? 8.056 -29.241 -4.270 1.00 50.56 85 PHE A C 1
ATOM 718 O O . PHE A 1 85 ? 7.418 -30.286 -4.192 1.00 50.56 85 PHE A O 1
ATOM 725 N N . LEU A 1 86 ? 9.186 -29.053 -3.575 1.00 50.91 86 LEU A N 1
ATOM 726 C CA . LEU A 1 86 ? 9.722 -30.023 -2.607 1.00 50.91 86 LEU A CA 1
ATOM 727 C C . LEU A 1 86 ? 8.962 -30.025 -1.266 1.00 50.91 86 LEU A C 1
ATOM 729 O O . LEU A 1 86 ? 8.982 -31.026 -0.557 1.00 50.91 86 LEU A O 1
ATOM 733 N N . GLU A 1 87 ? 8.279 -28.932 -0.922 1.00 49.56 87 GLU A N 1
ATOM 734 C CA . GLU A 1 87 ? 7.499 -28.750 0.315 1.00 49.56 87 GLU A CA 1
ATOM 735 C C . GLU A 1 87 ? 5.985 -28.931 0.056 1.00 49.56 87 GLU A C 1
ATOM 737 O O . GLU A 1 87 ? 5.134 -28.368 0.744 1.00 49.56 87 GLU A O 1
ATOM 742 N N . GLY A 1 88 ? 5.630 -29.724 -0.961 1.00 49.31 88 GLY A N 1
ATOM 743 C CA . GLY A 1 88 ? 4.257 -30.020 -1.360 1.00 49.31 88 GLY A CA 1
ATOM 744 C C . GLY A 1 88 ? 3.501 -30.934 -0.394 1.00 49.31 88 GLY A C 1
ATOM 745 O O . GLY A 1 88 ? 3.047 -31.984 -0.830 1.00 49.31 88 GLY A O 1
ATOM 746 N N . HIS A 1 89 ? 3.373 -30.571 0.892 1.00 50.56 89 HIS A N 1
ATOM 747 C CA . HIS A 1 89 ? 2.328 -31.111 1.780 1.00 50.56 89 HIS A CA 1
ATOM 748 C C . HIS A 1 89 ? 2.178 -30.426 3.157 1.00 50.56 89 HIS A C 1
ATOM 750 O O . HIS A 1 89 ? 1.877 -31.105 4.138 1.00 50.56 89 HIS A O 1
ATOM 756 N N . VAL A 1 90 ? 2.349 -29.104 3.299 1.00 46.25 90 VAL A N 1
ATOM 757 C CA . VAL A 1 90 ? 2.044 -28.449 4.591 1.00 46.25 90 VAL A CA 1
ATOM 758 C C . VAL A 1 90 ? 1.099 -27.259 4.432 1.00 46.25 90 VAL A C 1
ATOM 760 O O . VAL A 1 90 ? 1.503 -26.115 4.271 1.00 46.25 90 VAL A O 1
ATOM 763 N N . ASN A 1 91 ? -0.183 -27.595 4.585 1.00 45.50 91 ASN A N 1
ATOM 764 C CA . ASN A 1 91 ? -1.274 -26.771 5.098 1.00 45.50 91 ASN A CA 1
ATOM 765 C C . ASN A 1 91 ? -1.743 -25.563 4.274 1.00 45.50 91 ASN A C 1
ATOM 767 O O . ASN A 1 91 ? -1.503 -24.408 4.619 1.00 45.50 91 ASN A O 1
ATOM 771 N N . ASP A 1 92 ? -2.676 -25.869 3.372 1.00 46.09 92 ASP A N 1
ATOM 772 C CA . ASP A 1 92 ? -3.765 -24.988 2.911 1.00 46.09 92 ASP A CA 1
ATOM 773 C C . ASP A 1 92 ? -4.668 -24.473 4.072 1.00 46.09 92 ASP A C 1
ATOM 775 O O . ASP A 1 92 ? -5.563 -23.653 3.902 1.00 46.09 92 ASP A O 1
ATOM 779 N N . HIS A 1 93 ? -4.413 -24.913 5.311 1.00 44.06 93 HIS A N 1
ATOM 780 C CA . HIS A 1 93 ? -5.145 -24.502 6.512 1.00 44.06 93 HIS A CA 1
ATOM 781 C C . HIS A 1 93 ? -4.707 -23.161 7.127 1.00 44.06 93 HIS A C 1
ATOM 783 O O . HIS A 1 93 ? -5.371 -22.672 8.042 1.00 44.06 93 HIS A O 1
ATOM 789 N N . LEU A 1 94 ? -3.613 -22.535 6.674 1.00 47.78 94 LEU A N 1
ATOM 790 C CA . LEU A 1 94 ? -3.121 -21.296 7.299 1.00 47.78 94 LEU A CA 1
ATOM 791 C C . LEU A 1 94 ? -3.902 -20.033 6.903 1.00 47.78 94 LEU A C 1
ATOM 793 O O . LEU A 1 94 ? -3.879 -19.056 7.651 1.00 47.78 94 LEU A O 1
ATOM 797 N N . VAL A 1 95 ? -4.653 -20.050 5.797 1.00 46.94 95 VAL A N 1
ATOM 798 C CA . VAL A 1 95 ? -5.454 -18.887 5.362 1.00 46.94 95 VAL A CA 1
ATOM 799 C C . VAL A 1 95 ? -6.697 -18.684 6.245 1.00 46.94 95 VAL A C 1
ATOM 801 O O . VAL A 1 95 ? -7.206 -17.573 6.362 1.00 46.94 95 VAL A O 1
ATOM 804 N N . SER A 1 96 ? -7.136 -19.717 6.975 1.00 49.25 96 SER A N 1
ATOM 805 C CA . SER A 1 96 ? -8.302 -19.643 7.869 1.00 49.25 96 SER A CA 1
ATOM 806 C C . SER A 1 96 ? -8.039 -18.932 9.206 1.00 49.25 96 SER A C 1
ATOM 808 O O . SER A 1 96 ? -8.983 -18.679 9.948 1.00 49.25 96 SER A O 1
ATOM 810 N N . LYS A 1 97 ? -6.788 -18.593 9.550 1.00 51.41 97 LYS A N 1
ATOM 811 C CA . LYS A 1 97 ? -6.438 -18.000 10.859 1.00 51.41 97 LYS A CA 1
ATOM 812 C C . LYS A 1 97 ? -6.457 -16.466 10.891 1.00 51.41 97 LYS A C 1
ATOM 814 O O . LYS A 1 97 ? -5.921 -15.860 11.815 1.00 51.41 97 LYS A O 1
ATOM 819 N N . MET A 1 98 ? -7.035 -15.827 9.874 1.00 53.47 98 MET A N 1
ATOM 820 C CA . MET A 1 98 ? -6.994 -14.369 9.718 1.00 53.47 98 MET A CA 1
ATOM 821 C C . MET A 1 98 ? -8.108 -13.621 10.476 1.00 53.47 98 MET A C 1
ATOM 823 O O . MET A 1 98 ? -8.154 -12.394 10.430 1.00 53.47 98 MET A O 1
ATOM 827 N N . HIS A 1 99 ? -8.987 -14.318 11.201 1.00 57.69 99 HIS A N 1
ATOM 828 C CA . HIS A 1 99 ? -9.864 -13.674 12.177 1.00 57.69 99 HIS A CA 1
ATOM 829 C C . HIS A 1 99 ? -9.187 -13.675 13.547 1.00 57.69 99 HIS A C 1
ATOM 831 O O . HIS A 1 99 ? -8.999 -14.717 14.168 1.00 57.69 99 HIS A O 1
ATOM 837 N N . ARG A 1 100 ? -8.795 -12.485 14.016 1.00 63.94 100 ARG A N 1
ATOM 838 C CA . ARG A 1 100 ? -8.551 -12.277 15.444 1.00 63.94 100 ARG A CA 1
ATOM 839 C C . ARG A 1 100 ? -9.909 -12.300 16.124 1.00 63.94 100 ARG A C 1
ATOM 841 O O . ARG A 1 100 ? -10.632 -11.311 16.071 1.00 63.94 100 ARG A O 1
ATOM 848 N N . GLU A 1 101 ? -10.256 -13.438 16.698 1.00 71.69 101 GLU A N 1
ATOM 849 C CA . GLU A 1 101 ? -11.437 -13.551 17.542 1.00 71.69 101 GLU A CA 1
ATOM 850 C C . GLU A 1 101 ? -11.183 -12.815 18.860 1.00 71.69 101 GLU A C 1
ATOM 852 O O . GLU A 1 101 ? -10.080 -12.843 19.412 1.00 71.69 101 GLU A O 1
ATOM 857 N N . THR A 1 102 ? -12.198 -12.103 19.328 1.00 67.88 102 THR A N 1
ATOM 858 C CA . THR A 1 102 ? -12.196 -11.405 20.613 1.00 67.88 102 THR A CA 1
ATOM 859 C C . THR A 1 102 ? -13.205 -12.099 21.508 1.00 67.88 102 THR A C 1
ATOM 861 O O . THR A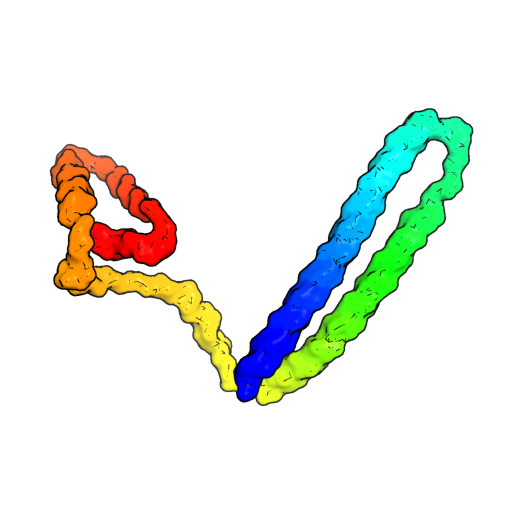 1 102 ? -14.390 -12.114 21.176 1.00 67.88 102 THR A O 1
ATOM 864 N N . ASP A 1 103 ? -12.738 -12.679 22.610 1.00 72.44 103 ASP A N 1
ATOM 865 C CA . ASP A 1 103 ? -13.608 -13.216 23.655 1.00 72.44 103 ASP A CA 1
ATOM 866 C C . ASP A 1 103 ? -13.993 -12.086 24.626 1.00 72.44 103 ASP A C 1
ATOM 868 O O . ASP A 1 103 ? -13.193 -11.186 24.890 1.00 72.44 103 ASP A O 1
ATOM 872 N N . ALA A 1 104 ? -15.229 -12.117 25.118 1.00 67.81 104 ALA A N 1
ATOM 873 C CA . ALA A 1 104 ? -15.765 -11.158 26.080 1.00 67.81 104 ALA A CA 1
ATOM 874 C C . ALA A 1 104 ? -15.475 -11.561 27.536 1.00 67.81 104 ALA A C 1
ATOM 876 O O . ALA A 1 104 ? -15.819 -10.820 28.457 1.00 67.81 104 ALA A O 1
ATOM 877 N N . HIS A 1 105 ? -14.872 -12.731 27.767 1.00 72.12 105 HIS A N 1
ATOM 878 C CA . HIS A 1 105 ? -14.475 -13.152 29.103 1.00 72.12 105 HIS A CA 1
ATOM 879 C C . HIS A 1 105 ? -13.246 -12.372 29.591 1.00 72.12 105 HIS A C 1
ATOM 881 O O . HIS A 1 105 ? -12.149 -12.518 29.053 1.00 72.12 105 HIS A O 1
ATOM 887 N N . ILE A 1 106 ? -13.445 -11.533 30.608 1.00 67.31 106 ILE A N 1
ATOM 888 C CA . ILE A 1 106 ? -12.431 -10.627 31.155 1.00 67.31 106 ILE A CA 1
ATOM 889 C C . ILE A 1 106 ? -12.494 -10.689 32.688 1.00 67.31 106 ILE A C 1
ATOM 891 O O . ILE A 1 106 ? -13.581 -10.687 33.264 1.00 67.31 106 ILE A O 1
ATOM 895 N N . ASP A 1 107 ? -11.331 -10.760 33.341 1.00 73.56 107 ASP A N 1
ATOM 896 C CA . ASP A 1 107 ? -11.202 -10.646 34.796 1.00 73.56 107 ASP A CA 1
ATOM 897 C C . ASP A 1 107 ? -11.166 -9.161 35.194 1.00 73.56 107 ASP A C 1
ATOM 899 O O . ASP A 1 107 ? -10.218 -8.435 34.880 1.00 73.56 107 ASP A O 1
ATOM 903 N N . ASP A 1 108 ? -12.209 -8.705 35.893 1.00 67.12 108 ASP A N 1
ATOM 904 C CA . ASP A 1 108 ? -12.353 -7.321 36.365 1.00 67.12 108 ASP A CA 1
ATOM 905 C C . ASP A 1 108 ? -11.200 -6.877 37.294 1.00 67.12 108 ASP A C 1
ATOM 907 O O . ASP A 1 108 ? -11.008 -5.678 37.503 1.00 67.12 108 ASP A O 1
ATOM 911 N N . SER A 1 109 ? -10.419 -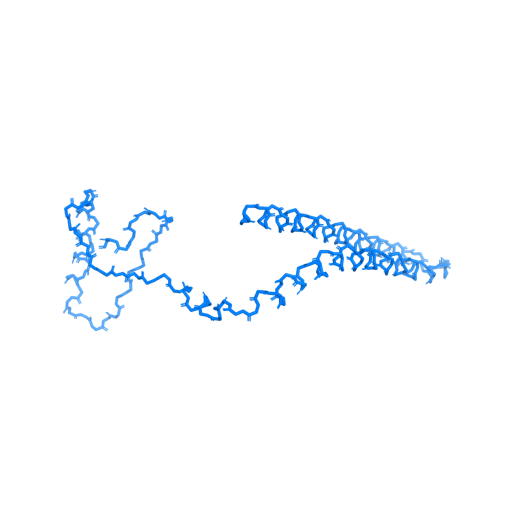7.810 37.854 1.00 68.19 109 SER A N 1
ATOM 912 C CA . SER A 1 109 ? -9.302 -7.497 38.754 1.00 68.19 109 SER A CA 1
ATOM 913 C C . SER A 1 109 ? -8.023 -7.021 38.047 1.00 68.19 109 SER A C 1
ATOM 915 O O . SER A 1 109 ? -7.158 -6.422 38.689 1.00 68.19 109 SER A O 1
ATOM 917 N N . GLU A 1 110 ? -7.902 -7.227 36.732 1.00 71.00 110 GL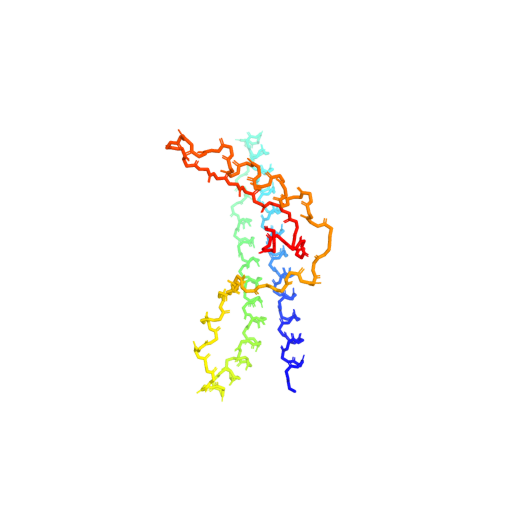U A N 1
ATOM 918 C CA . GLU A 1 110 ? -6.697 -6.900 35.953 1.00 71.00 110 GLU A CA 1
ATOM 919 C C . GLU A 1 110 ? -6.665 -5.428 35.481 1.00 71.00 110 GLU A C 1
ATOM 921 O O . GLU A 1 110 ? -5.621 -4.914 35.071 1.00 71.00 110 GLU A O 1
ATOM 926 N N . PHE A 1 111 ? -7.786 -4.702 35.585 1.00 70.62 111 PHE A N 1
ATOM 927 C CA . PHE A 1 111 ? -7.942 -3.359 35.020 1.00 70.62 111 PHE A CA 1
ATOM 928 C C . PHE A 1 111 ? -8.328 -2.326 36.080 1.00 70.62 111 PHE A C 1
ATOM 930 O O . PHE A 1 111 ? -9.364 -2.418 36.728 1.00 70.62 111 PHE A O 1
ATOM 937 N N . VAL A 1 112 ? -7.507 -1.284 36.219 1.00 77.25 112 VAL A N 1
ATOM 938 C CA . VAL A 1 112 ? -7.716 -0.190 37.182 1.00 77.25 112 VAL A CA 1
ATOM 939 C C . VAL A 1 112 ? -7.808 1.139 36.430 1.00 77.25 112 VAL A C 1
ATOM 941 O O . VAL A 1 112 ? -7.103 1.338 35.440 1.00 77.25 112 VAL A O 1
ATOM 944 N N . GLY A 1 113 ? -8.655 2.064 36.893 1.00 80.81 113 GLY A N 1
ATOM 945 C CA . GLY A 1 113 ? -8.719 3.435 36.375 1.00 80.81 113 GLY A CA 1
ATOM 946 C C . GLY A 1 113 ? -9.755 3.679 35.274 1.00 80.81 113 GLY A C 1
ATOM 947 O O . GLY A 1 113 ? -9.679 4.717 34.621 1.00 80.81 113 GLY A O 1
ATOM 948 N N . ARG A 1 114 ? -10.689 2.740 35.040 1.00 81.94 114 ARG A N 1
ATOM 949 C CA . ARG A 1 114 ? -11.788 2.857 34.048 1.00 81.94 114 ARG A CA 1
ATOM 950 C C . ARG A 1 114 ? -13.176 3.053 34.653 1.00 81.94 114 ARG A C 1
ATOM 952 O O . ARG A 1 114 ? -14.199 2.994 33.970 1.00 81.94 114 ARG A O 1
ATOM 959 N N . GLU A 1 115 ? -13.234 3.264 35.959 1.00 86.94 115 GLU A N 1
ATOM 960 C CA . GLU A 1 115 ? -14.468 3.465 36.710 1.00 86.94 115 GLU A CA 1
ATOM 961 C C . GLU A 1 115 ? -15.277 4.660 36.190 1.00 86.94 115 GLU A C 1
ATOM 963 O O . GLU A 1 115 ? -16.505 4.600 36.145 1.00 86.94 115 GLU A O 1
ATOM 968 N N . LYS A 1 116 ? -14.610 5.723 35.727 1.00 85.44 116 LYS A N 1
ATOM 969 C CA . LYS A 1 116 ? -15.279 6.918 35.198 1.00 85.44 116 LYS A CA 1
ATOM 970 C C . LYS A 1 116 ? -15.966 6.635 33.870 1.00 85.44 116 LYS A C 1
ATOM 972 O O . LYS A 1 116 ? -17.127 6.993 33.697 1.00 85.44 116 LYS A O 1
ATOM 977 N N . GLU A 1 117 ? -15.278 5.979 32.946 1.00 85.94 117 GLU A N 1
ATOM 978 C CA . GLU A 1 117 ? -15.817 5.616 31.641 1.00 85.94 117 GLU A CA 1
ATOM 979 C C . GLU A 1 117 ? -16.976 4.617 31.783 1.00 85.94 117 GLU A C 1
ATOM 981 O O . GLU A 1 117 ? -18.009 4.796 31.136 1.00 85.94 117 GLU A O 1
ATOM 986 N N . LYS A 1 118 ? -16.873 3.648 32.706 1.00 85.69 118 LYS A N 1
ATOM 987 C CA . LYS A 1 118 ? -17.963 2.711 33.042 1.00 85.69 118 LYS A CA 1
ATOM 988 C C . LYS A 1 118 ? -19.199 3.439 33.580 1.00 85.69 118 LYS A C 1
ATOM 990 O O . LYS A 1 118 ? -20.322 3.145 33.168 1.00 85.69 118 LYS A O 1
ATOM 995 N N . LEU A 1 119 ? -19.015 4.424 34.463 1.00 86.69 119 LEU A N 1
ATOM 996 C CA . LEU A 1 119 ? -20.113 5.251 34.981 1.00 86.69 119 LEU A CA 1
ATOM 997 C C . LEU A 1 119 ? -20.777 6.095 33.884 1.00 86.69 119 LEU A C 1
ATOM 999 O O . LEU A 1 119 ? -22.001 6.199 33.834 1.00 86.69 119 LEU A O 1
ATOM 1003 N N . ILE A 1 120 ? -19.990 6.664 32.970 1.00 86.44 120 ILE A N 1
ATOM 1004 C CA . ILE A 1 120 ? -20.523 7.449 31.851 1.00 86.44 120 ILE A CA 1
ATOM 1005 C C . ILE A 1 120 ? -21.356 6.552 30.926 1.00 86.44 120 ILE A C 1
ATOM 1007 O O . ILE A 1 120 ? -22.507 6.881 30.643 1.00 86.44 120 ILE A O 1
ATOM 1011 N N . LEU A 1 121 ? -20.830 5.396 30.516 1.00 86.81 121 LEU A N 1
ATOM 1012 C CA . LEU A 1 121 ? -21.539 4.469 29.628 1.00 86.81 121 LEU A CA 1
ATOM 1013 C C . LEU A 1 121 ? -22.823 3.922 30.258 1.00 86.81 121 LEU A C 1
ATOM 1015 O O . LEU A 1 121 ? -23.872 3.923 29.618 1.00 86.81 121 LEU A O 1
ATOM 1019 N N . THR A 1 122 ? -22.774 3.517 31.527 1.00 85.62 122 THR A N 1
ATOM 1020 C CA . THR A 1 122 ? -23.968 3.045 32.246 1.00 85.62 122 THR A CA 1
ATOM 1021 C C . THR A 1 122 ? -25.029 4.136 32.368 1.00 85.62 122 THR A C 1
ATOM 1023 O O . THR A 1 122 ? -26.206 3.858 32.148 1.00 85.62 122 THR A O 1
ATOM 1026 N N . SER A 1 123 ? -24.638 5.388 32.625 1.00 85.00 123 SER A N 1
ATOM 1027 C CA . SER A 1 123 ? -25.581 6.514 32.663 1.00 85.00 123 SER A CA 1
ATOM 1028 C C . SER A 1 123 ? -26.241 6.789 31.305 1.00 85.00 123 SER A C 1
ATOM 1030 O O . SER A 1 123 ? -27.445 7.046 31.253 1.00 85.00 123 SER A O 1
ATOM 1032 N N . MET A 1 124 ? -25.490 6.658 30.203 1.00 84.12 124 MET A N 1
ATOM 1033 C CA . MET A 1 124 ? -26.016 6.787 28.841 1.00 84.12 124 MET A CA 1
ATOM 1034 C C . MET A 1 124 ? -27.005 5.667 28.516 1.00 84.12 124 MET A C 1
ATOM 1036 O O . MET A 1 124 ? -28.071 5.943 27.978 1.00 84.12 124 MET A O 1
ATOM 1040 N N . LEU A 1 125 ? -26.688 4.422 28.884 1.00 83.00 125 LEU A N 1
ATOM 1041 C CA . LEU A 1 125 ? -27.558 3.266 28.652 1.00 83.00 125 LEU A CA 1
ATOM 1042 C C . LEU A 1 125 ? -28.857 3.341 29.471 1.00 83.00 125 LEU A C 1
ATOM 1044 O O . LEU A 1 125 ? -29.934 3.086 28.938 1.00 83.00 125 LEU A O 1
ATOM 1048 N N . ILE A 1 126 ? -28.780 3.731 30.747 1.00 81.62 126 ILE A N 1
ATOM 1049 C CA . ILE A 1 126 ? -29.949 3.830 31.639 1.00 81.62 126 ILE A CA 1
ATOM 1050 C C . ILE A 1 126 ? -30.861 5.000 31.243 1.00 81.62 126 ILE A C 1
ATOM 1052 O O . ILE A 1 126 ? -32.084 4.884 31.323 1.00 81.62 126 ILE A O 1
ATOM 1056 N N . GLY A 1 127 ? -30.293 6.116 30.774 1.00 72.69 127 GLY A N 1
ATOM 1057 C CA . GLY A 1 127 ? -31.053 7.297 30.348 1.00 72.69 127 GLY A CA 1
ATOM 1058 C C . GLY A 1 127 ? -31.976 7.069 29.143 1.00 72.69 127 GLY A C 1
ATOM 1059 O O . GLY A 1 127 ? -32.819 7.917 28.859 1.00 72.69 127 GLY A O 1
ATOM 1060 N N . LEU A 1 128 ? -31.849 5.931 28.454 1.00 69.06 128 LEU A N 1
ATOM 1061 C CA . LEU A 1 128 ? -32.553 5.615 27.206 1.00 69.06 128 LEU A CA 1
ATOM 1062 C C . LEU A 1 128 ? -33.711 4.621 27.369 1.00 69.06 128 LEU A C 1
ATOM 1064 O O . LEU A 1 128 ? -34.334 4.257 26.377 1.00 69.06 128 LEU A O 1
ATOM 1068 N N . ASN A 1 129 ? -34.044 4.223 28.603 1.00 62.47 129 ASN A N 1
ATOM 1069 C CA . ASN A 1 129 ? -34.997 3.146 28.918 1.00 62.47 129 ASN A CA 1
ATOM 1070 C C . ASN A 1 129 ? -36.429 3.316 28.342 1.00 62.47 129 ASN A C 1
ATOM 1072 O O . ASN A 1 129 ? -37.225 2.390 28.435 1.00 62.47 129 ASN A O 1
ATOM 1076 N N . ASN A 1 130 ? -36.772 4.468 27.746 1.00 60.28 130 ASN A N 1
ATOM 1077 C CA . ASN A 1 130 ? -38.137 4.813 27.326 1.00 60.28 130 ASN A CA 1
ATOM 1078 C C . ASN A 1 130 ? -38.275 5.316 25.870 1.00 60.28 130 ASN A C 1
ATOM 1080 O O . ASN A 1 130 ? -39.305 5.903 25.535 1.00 60.28 130 ASN A O 1
ATOM 1084 N N . GLN A 1 131 ? -37.279 5.137 24.995 1.00 61.91 131 GLN A N 1
ATOM 1085 C CA . GLN A 1 131 ? -37.396 5.526 23.582 1.00 61.91 131 GLN A CA 1
ATOM 1086 C C . GLN A 1 131 ? -36.948 4.385 22.662 1.00 61.91 131 GLN A C 1
ATOM 1088 O O . GLN A 1 131 ? -35.859 3.847 22.834 1.00 61.91 131 GLN A O 1
ATOM 1093 N N . GLU A 1 132 ? -37.770 4.034 21.665 1.00 61.06 132 GLU A N 1
ATOM 1094 C CA . GLU A 1 132 ? -37.448 3.075 20.590 1.00 61.06 132 GLU A CA 1
ATOM 1095 C C . GLU A 1 132 ? -36.399 3.660 19.620 1.00 61.06 132 GLU A C 1
ATOM 1097 O O . GLU A 1 132 ? -36.634 3.822 18.424 1.00 61.06 132 GLU A O 1
ATOM 1102 N N . ILE A 1 133 ? -35.238 4.057 20.140 1.00 68.44 133 ILE A N 1
ATOM 1103 C CA . ILE A 1 133 ? -34.150 4.670 19.379 1.00 68.44 133 ILE A CA 1
ATOM 1104 C C . ILE A 1 133 ? -32.942 3.741 19.443 1.00 68.44 133 ILE A C 1
ATOM 1106 O O . ILE A 1 133 ? -32.486 3.347 20.514 1.00 68.44 133 ILE A O 1
ATOM 1110 N N . LEU A 1 134 ? -32.401 3.407 18.272 1.00 72.69 134 LEU A N 1
ATOM 1111 C CA . LEU A 1 134 ? -31.161 2.650 18.152 1.00 72.69 134 LEU A CA 1
ATOM 1112 C C . LEU A 1 134 ? -29.981 3.510 18.632 1.00 72.69 134 LEU A C 1
ATOM 1114 O O . LEU A 1 134 ? -29.661 4.528 18.018 1.00 72.69 134 LEU A O 1
ATOM 1118 N N . LEU A 1 135 ? -29.334 3.097 19.724 1.00 76.25 135 LEU A N 1
ATOM 1119 C CA . LEU A 1 135 ? -28.157 3.765 20.277 1.00 76.25 135 LEU A CA 1
ATOM 1120 C C . LEU A 1 135 ? -26.869 3.134 19.740 1.00 76.25 135 LEU A C 1
ATOM 1122 O O . LEU A 1 135 ? -26.604 1.954 19.964 1.00 76.25 135 LEU A O 1
ATOM 1126 N N . LEU A 1 136 ? -26.038 3.946 19.087 1.00 78.94 136 LEU A N 1
ATOM 1127 C CA . LEU A 1 136 ? -24.700 3.567 18.634 1.00 78.94 136 LEU A CA 1
ATOM 1128 C C . LEU A 1 136 ? -23.643 4.344 19.432 1.00 78.94 136 LEU A C 1
ATOM 1130 O O . LEU A 1 136 ? -23.594 5.570 19.345 1.00 78.94 136 LEU A O 1
ATOM 1134 N N . ILE A 1 137 ? -22.774 3.639 20.165 1.00 83.38 137 ILE A N 1
ATOM 1135 C CA . ILE A 1 137 ? -21.661 4.235 20.925 1.00 83.38 137 ILE A CA 1
ATOM 1136 C C . ILE A 1 137 ? -20.325 3.771 20.319 1.00 83.38 137 ILE A C 1
ATOM 1138 O O . ILE A 1 137 ? -19.890 2.648 20.579 1.00 83.38 137 ILE A O 1
ATOM 1142 N N . PRO A 1 138 ? -19.649 4.594 19.497 1.00 82.38 138 PRO A N 1
ATOM 1143 C CA . PRO A 1 138 ? -18.350 4.232 18.941 1.00 82.38 138 PRO A CA 1
ATOM 1144 C C . PRO A 1 138 ? -17.218 4.427 19.966 1.00 82.38 138 PRO A C 1
ATOM 1146 O O . PRO A 1 138 ? -16.985 5.537 20.440 1.00 82.38 138 PRO A O 1
ATOM 1149 N N . ILE A 1 139 ? -16.453 3.366 20.249 1.00 84.44 139 ILE A N 1
ATOM 1150 C CA . ILE A 1 139 ? -15.236 3.423 21.080 1.00 84.44 139 ILE A CA 1
ATOM 1151 C C . ILE A 1 139 ? -14.006 3.530 20.163 1.00 84.44 139 ILE A C 1
ATOM 1153 O O . ILE A 1 139 ? -13.609 2.567 19.502 1.00 84.44 139 ILE A O 1
ATOM 1157 N N . VAL A 1 140 ? -13.375 4.708 20.115 1.00 84.56 140 VAL A N 1
ATOM 1158 C CA . VAL A 1 140 ? -12.239 5.009 19.220 1.00 84.56 140 VAL A CA 1
ATOM 1159 C C . VAL A 1 140 ? -10.959 5.256 20.021 1.00 84.56 140 VAL A C 1
ATOM 1161 O O . VAL A 1 140 ? -10.986 5.781 21.127 1.00 84.56 140 VAL A O 1
ATOM 1164 N N . GLY A 1 141 ? -9.813 4.865 19.464 1.00 83.31 141 GLY A N 1
ATOM 1165 C CA . GLY A 1 141 ? -8.500 5.043 20.090 1.00 83.31 141 GLY A CA 1
ATOM 1166 C C . GLY A 1 141 ? -7.413 4.253 19.368 1.00 83.31 141 GLY A C 1
ATOM 1167 O O . GLY A 1 141 ? -7.714 3.430 18.498 1.00 83.31 141 GLY A O 1
ATOM 1168 N N . ILE A 1 142 ? -6.152 4.476 19.722 1.00 87.88 142 ILE A N 1
ATOM 1169 C CA . ILE A 1 142 ? -5.021 3.713 19.175 1.00 87.88 142 ILE A CA 1
ATOM 1170 C C . ILE A 1 142 ? -5.053 2.237 19.626 1.00 87.88 142 ILE A C 1
ATOM 1172 O O . ILE A 1 142 ? -5.819 1.847 20.512 1.00 87.88 142 ILE A O 1
ATOM 1176 N N . GLY A 1 143 ? -4.259 1.384 18.973 1.00 85.19 143 GLY A N 1
ATOM 1177 C CA . GLY A 1 143 ? -4.118 -0.025 19.361 1.00 85.19 143 GLY A CA 1
ATOM 1178 C C . GLY A 1 143 ? -3.524 -0.178 20.767 1.00 85.19 143 GLY A C 1
ATOM 1179 O O . GLY A 1 143 ? -2.735 0.656 21.194 1.00 85.19 143 GLY A O 1
ATOM 1180 N N . GLY A 1 144 ? -3.917 -1.227 21.497 1.00 79.88 144 GLY A N 1
ATOM 1181 C CA . GLY A 1 144 ? -3.410 -1.501 22.854 1.00 79.88 144 GLY A CA 1
ATOM 1182 C C . GLY A 1 144 ? -4.046 -0.668 23.973 1.00 79.88 144 GLY A C 1
ATOM 1183 O O . GLY A 1 144 ? -3.767 -0.904 25.139 1.00 79.88 144 GLY A O 1
ATOM 1184 N N . LEU A 1 145 ? -4.960 0.252 23.649 1.00 81.81 145 LEU A N 1
ATOM 1185 C CA . LEU A 1 145 ? -5.604 1.136 24.626 1.00 81.81 145 LEU A CA 1
ATOM 1186 C C . LEU A 1 145 ? -6.731 0.472 25.442 1.00 81.81 145 LEU A C 1
ATOM 1188 O O . LEU A 1 145 ? -7.512 1.173 26.075 1.00 81.81 145 LEU A O 1
ATOM 1192 N N . GLY A 1 146 ? -6.883 -0.853 25.377 1.00 77.06 146 GLY A N 1
ATOM 1193 C CA . GLY A 1 146 ? -7.903 -1.601 26.121 1.00 77.06 146 GLY A CA 1
ATOM 1194 C C . GLY A 1 146 ? -9.361 -1.283 25.760 1.00 77.06 146 GLY A C 1
ATOM 1195 O O . GLY A 1 146 ? -10.231 -1.372 26.611 1.00 77.06 146 GLY A O 1
ATOM 1196 N N . LYS A 1 147 ? -9.647 -0.902 24.507 1.00 86.44 147 LYS A N 1
ATOM 1197 C CA . LYS A 1 147 ? -11.011 -0.558 24.045 1.00 86.44 147 LYS A CA 1
ATOM 1198 C C . LYS A 1 147 ? -12.025 -1.696 24.173 1.00 86.44 147 LYS A C 1
ATOM 1200 O O . LYS A 1 147 ? -13.197 -1.425 24.347 1.00 86.44 147 LYS A O 1
ATOM 1205 N N . MET A 1 148 ? -11.565 -2.940 24.050 1.00 78.31 148 MET A N 1
ATOM 1206 C CA . MET A 1 148 ? -12.415 -4.137 24.131 1.00 78.31 148 MET A CA 1
ATOM 1207 C C . MET A 1 148 ? -12.787 -4.500 25.576 1.00 78.31 148 MET A C 1
ATOM 1209 O O . MET A 1 148 ? -13.633 -5.355 25.774 1.00 78.31 148 MET A O 1
ATOM 1213 N N . ILE A 1 149 ? -12.128 -3.877 26.560 1.00 77.94 149 ILE A N 1
ATOM 1214 C CA . ILE A 1 149 ? -12.329 -4.115 27.997 1.00 77.94 149 ILE A CA 1
ATOM 1215 C C . ILE A 1 149 ? -13.327 -3.115 28.602 1.00 77.94 149 ILE A C 1
ATOM 1217 O O . ILE A 1 149 ? -13.811 -3.323 29.709 1.00 77.94 149 ILE A O 1
ATOM 1221 N N . LEU A 1 150 ? -13.599 -2.011 27.896 1.00 70.50 150 LEU A N 1
ATOM 1222 C CA . LEU A 1 150 ? -14.522 -0.968 28.338 1.00 70.50 150 LEU A CA 1
ATOM 1223 C C . LEU A 1 150 ? -15.978 -1.378 28.091 1.00 70.50 150 LEU A C 1
ATOM 1225 O O . LEU A 1 150 ? -16.796 -1.147 29.009 1.00 70.50 150 LEU A O 1
#